Protein AF-A0A9Q4HWZ4-F1 (afdb_monomer)

pLDDT: mean 88.51, std 9.0, range [60.5, 98.31]

Secondary structure (DSSP, 8-state):
-EEE-HHHHHTT-B-TTS-BTTEESSS-TT--B-TTT-PBPEEE---HHHHHHHTTT---HHHHHHHHHHHHH-HHHHHHHHHHHHHHHHHHHHHHHHHHHHHSS---TTT----EEEEE---BTTTBTTTTT-EEEEETTT--EEE-

Foldseek 3Di:
DWKFDPVQLVVQDDDPPQCTNRTGRPDDPPDQADPPPRDGIDDQPDDPVLSSLVVVVDNDSVSVVVLSVCCVVPVPVSVVVSVVSVVVVVVVVVVVVVVVVVVPQDADPVPRDSQKDKDFDDADPVQGCVRGGAIWIAHPVPRDIGHD

Organism: Mediterraneibacter gnavus (NCBI:txid33038)

Nearest PDB structures (foldseek):
  5ewx-assembly1_A  TM=4.982E-01  e=9.824E+00  Tequatrovirus T4

Radius of gyration: 26.83 Å; Cα contacts (8 Å, |Δi|>4): 183; chains: 1; bounding box: 59×26×73 Å

Mean predicted aligned error: 8.71 Å

Solvent-accessible surface area (backbone atoms only — not comparable to full-atom values): 8610 Å² total; per-residue (Å²): 91,26,39,33,28,64,70,36,33,79,68,58,40,74,49,97,85,73,33,45,39,26,42,33,60,87,66,59,92,84,61,51,58,36,92,88,74,70,41,68,43,41,86,41,94,41,62,48,70,57,54,56,52,48,61,75,75,48,91,53,66,71,58,51,54,50,52,56,50,31,44,76,75,37,54,66,62,34,51,55,54,47,52,54,52,52,53,52,52,52,52,52,52,56,49,50,52,51,50,53,58,58,69,70,48,68,55,33,93,89,78,62,48,64,54,64,45,81,44,59,36,66,78,36,95,90,55,45,66,72,64,43,67,43,66,24,37,29,24,76,86,77,67,53,70,45,79,112

Sequence (148 aa):
MIKFCKKCHDEKKIRYWGDKYGYLWTLTDDAKICPDCQSNLVDIDFPALDLKILSKISDSTDFYDAMIKLHDDDIIEYELKMSQFRSQVQAKEAEEERKKAEESKPRCPKCGSTSIATVNKGYSLLTGFLGSGKPMNVCQSCGHKWKI

Structure (mmCIF, N/CA/C/O backbone):
data_AF-A0A9Q4HWZ4-F1
#
_entry.id   AF-A0A9Q4HWZ4-F1
#
loop_
_atom_site.group_PDB
_atom_site.id
_atom_site.type_symbol
_atom_site.label_atom_id
_atom_site.label_alt_id
_atom_site.label_comp_id
_atom_site.label_asym_id
_atom_site.label_entity_id
_atom_site.label_seq_id
_atom_site.pdbx_PDB_ins_code
_atom_site.Cartn_x
_atom_site.Cartn_y
_atom_site.Cartn_z
_atom_site.occupancy
_atom_site.B_iso_or_equiv
_atom_site.auth_seq_id
_atom_site.auth_comp_id
_atom_site.auth_asym_id
_atom_site.auth_atom_id
_atom_site.pdbx_PDB_model_num
ATOM 1 N N . MET A 1 1 ? 9.595 9.122 -11.411 1.00 82.62 1 MET A N 1
ATOM 2 C CA . MET A 1 1 ? 10.968 8.608 -11.538 1.00 82.62 1 MET A CA 1
ATOM 3 C C . MET A 1 1 ? 11.451 8.118 -10.188 1.00 82.62 1 MET A C 1
ATOM 5 O O . MET A 1 1 ? 11.125 8.720 -9.169 1.00 82.62 1 MET A O 1
ATOM 9 N N . ILE A 1 2 ? 12.193 7.020 -10.189 1.00 89.81 2 ILE A N 1
ATOM 10 C CA . ILE A 1 2 ? 12.842 6.437 -9.012 1.00 89.81 2 ILE A CA 1
ATOM 11 C C . ILE A 1 2 ? 14.343 6.327 -9.291 1.00 89.81 2 ILE A C 1
ATOM 13 O O . ILE A 1 2 ? 14.758 6.251 -10.448 1.00 89.81 2 ILE A O 1
ATOM 17 N N . LYS A 1 3 ? 15.161 6.292 -8.239 1.00 91.12 3 LYS A N 1
ATOM 18 C CA . LYS A 1 3 ? 16.596 6.023 -8.361 1.00 91.12 3 LYS A CA 1
ATOM 19 C C . LYS A 1 3 ? 16.857 4.532 -8.173 1.00 91.12 3 LYS A C 1
ATOM 21 O O . LYS A 1 3 ? 16.251 3.891 -7.319 1.00 91.12 3 LYS A O 1
ATOM 26 N N . PHE A 1 4 ? 17.801 3.984 -8.922 1.00 92.38 4 PHE A N 1
ATOM 27 C CA . PHE A 1 4 ? 18.195 2.585 -8.848 1.00 92.38 4 PHE A CA 1
ATOM 28 C C . PHE A 1 4 ? 19.688 2.434 -8.583 1.00 92.38 4 PHE A C 1
ATOM 30 O O . PHE A 1 4 ? 20.529 3.046 -9.240 1.00 92.38 4 PHE A O 1
ATOM 37 N N . CYS A 1 5 ? 20.022 1.578 -7.624 1.00 92.62 5 CYS A N 1
ATOM 38 C CA . CYS A 1 5 ? 21.381 1.192 -7.296 1.00 92.62 5 CYS A CA 1
ATOM 39 C C . CYS A 1 5 ? 21.589 -0.293 -7.601 1.00 92.62 5 CYS A C 1
ATOM 41 O O . CYS A 1 5 ? 21.235 -1.152 -6.791 1.00 92.62 5 CYS A O 1
ATOM 43 N N . LYS A 1 6 ? 22.261 -0.586 -8.719 1.00 91.19 6 LYS A N 1
ATOM 44 C CA . LYS A 1 6 ? 22.564 -1.960 -9.144 1.00 91.19 6 LYS A CA 1
ATOM 45 C C . LYS A 1 6 ? 23.292 -2.773 -8.071 1.00 91.19 6 LYS A C 1
ATOM 47 O O . LYS A 1 6 ? 22.906 -3.894 -7.778 1.00 91.19 6 LYS A O 1
ATOM 52 N N . LYS A 1 7 ? 24.306 -2.192 -7.424 1.00 91.25 7 LYS A N 1
ATOM 53 C CA . LYS A 1 7 ? 25.069 -2.895 -6.382 1.00 91.25 7 LYS A CA 1
ATOM 54 C C . LYS A 1 7 ? 24.188 -3.291 -5.190 1.00 91.25 7 LYS A C 1
ATOM 56 O O . LYS A 1 7 ? 24.275 -4.416 -4.716 1.00 91.25 7 LYS A O 1
ATOM 61 N N . CYS A 1 8 ? 23.321 -2.390 -4.722 1.00 89.94 8 CYS A N 1
ATOM 62 C CA . CYS A 1 8 ? 22.395 -2.703 -3.629 1.00 89.94 8 CYS A CA 1
ATOM 63 C C . CYS A 1 8 ? 21.292 -3.685 -4.054 1.00 89.94 8 CYS A C 1
ATOM 65 O O . CYS A 1 8 ? 20.807 -4.431 -3.204 1.00 89.94 8 CYS A O 1
ATOM 67 N N . HIS A 1 9 ? 20.907 -3.681 -5.332 1.00 89.88 9 HIS A N 1
ATOM 68 C CA . HIS A 1 9 ? 19.972 -4.644 -5.905 1.00 89.88 9 HIS A CA 1
ATOM 69 C C . HIS A 1 9 ? 20.557 -6.057 -5.929 1.00 89.88 9 HIS A C 1
ATOM 71 O O . HIS A 1 9 ? 19.966 -6.974 -5.361 1.00 89.88 9 HIS A O 1
ATOM 77 N N . ASP A 1 10 ? 21.766 -6.210 -6.471 1.00 88.69 10 ASP A N 1
ATOM 78 C CA . ASP A 1 10 ? 22.465 -7.497 -6.554 1.00 88.69 10 ASP A CA 1
ATOM 79 C C . ASP A 1 10 ? 22.765 -8.068 -5.154 1.00 88.69 10 ASP A C 1
ATOM 81 O O . ASP A 1 10 ? 22.627 -9.265 -4.908 1.00 88.69 10 ASP A O 1
ATOM 85 N N . GLU A 1 11 ? 23.111 -7.198 -4.199 1.00 87.50 11 GLU A N 1
ATOM 86 C CA . GLU A 1 11 ? 23.333 -7.559 -2.791 1.00 87.50 11 GLU A CA 1
ATOM 87 C C . GLU A 1 11 ? 22.025 -7.735 -1.988 1.00 87.50 11 GLU A C 1
ATOM 89 O O . GLU A 1 11 ? 22.077 -8.041 -0.796 1.00 87.50 11 GLU A O 1
ATOM 94 N N . LYS A 1 12 ? 20.853 -7.521 -2.606 1.00 82.88 12 LYS A N 1
ATOM 95 C CA . LYS A 1 12 ? 19.518 -7.577 -1.981 1.00 82.88 12 LYS A CA 1
ATOM 96 C C . LYS A 1 12 ? 19.417 -6.789 -0.666 1.00 82.88 12 LYS A C 1
ATOM 98 O O . LYS A 1 12 ? 18.780 -7.224 0.295 1.00 82.88 12 LYS A O 1
ATOM 103 N N . LYS A 1 13 ? 20.029 -5.603 -0.615 1.00 80.56 13 LYS A N 1
ATOM 104 C CA . LYS A 1 13 ? 20.040 -4.750 0.583 1.00 80.56 13 LYS A CA 1
ATOM 105 C C . LYS A 1 13 ? 18.660 -4.160 0.876 1.00 80.56 13 LYS A C 1
ATOM 107 O O . LYS A 1 13 ? 18.033 -3.562 0.005 1.00 80.56 13 LYS A O 1
ATOM 112 N N . ILE A 1 14 ? 18.215 -4.279 2.127 1.00 74.12 14 ILE A N 1
ATOM 113 C CA . ILE A 1 14 ? 16.963 -3.699 2.633 1.00 74.12 14 ILE A CA 1
ATOM 114 C C . ILE A 1 14 ? 17.301 -2.475 3.490 1.00 74.12 14 ILE A C 1
ATOM 116 O O . ILE A 1 14 ? 18.117 -2.581 4.407 1.00 74.12 14 ILE A O 1
ATOM 120 N N . ARG A 1 15 ? 16.665 -1.325 3.226 1.00 71.50 15 ARG A N 1
ATOM 121 C CA . ARG A 1 15 ? 16.767 -0.135 4.083 1.00 71.50 15 ARG A CA 1
ATOM 122 C C . ARG A 1 15 ? 15.530 0.027 4.960 1.00 71.50 15 ARG A C 1
ATOM 124 O O . ARG A 1 15 ? 14.429 -0.395 4.621 1.00 71.50 15 ARG A O 1
ATOM 131 N N . TYR A 1 16 ? 15.716 0.730 6.073 1.00 60.50 16 TYR A N 1
ATOM 132 C CA . TYR A 1 16 ? 14.665 1.004 7.056 1.00 60.50 16 TYR A CA 1
ATOM 133 C C . TYR A 1 16 ? 13.572 1.982 6.568 1.00 60.50 16 TYR A C 1
ATOM 135 O O . TYR A 1 16 ? 12.495 2.009 7.152 1.00 60.50 16 TYR A O 1
ATOM 143 N N . TRP A 1 17 ? 13.808 2.759 5.501 1.00 60.81 17 TRP A N 1
ATOM 144 C CA . TRP A 1 17 ? 12.917 3.846 5.040 1.00 60.81 17 TRP A CA 1
ATOM 145 C C . TRP A 1 17 ? 12.017 3.485 3.844 1.00 60.81 17 TRP A C 1
ATOM 147 O O . TRP A 1 17 ? 11.512 4.363 3.150 1.00 60.81 17 TRP A O 1
ATOM 157 N N . GLY A 1 18 ? 11.799 2.193 3.593 1.00 62.03 18 GLY A N 1
ATOM 158 C CA . GLY A 1 18 ? 10.937 1.719 2.501 1.00 62.03 18 GLY A CA 1
ATOM 159 C C . GLY A 1 18 ? 11.658 1.519 1.165 1.00 62.03 18 GLY A C 1
ATOM 160 O O . GLY A 1 18 ? 11.166 0.757 0.342 1.00 62.03 18 GLY A O 1
ATOM 161 N N . ASP A 1 19 ? 12.850 2.092 0.993 1.00 71.44 19 ASP A N 1
ATOM 162 C CA . ASP A 1 19 ? 13.772 1.733 -0.086 1.00 71.44 19 ASP A CA 1
ATOM 163 C C . ASP A 1 19 ? 14.186 0.250 0.051 1.00 71.44 19 ASP A C 1
ATOM 165 O O . ASP A 1 19 ? 14.814 -0.155 1.039 1.00 71.44 19 ASP A O 1
ATOM 169 N N . LYS A 1 20 ? 13.851 -0.579 -0.938 1.00 77.00 20 LYS A N 1
ATOM 170 C CA . LYS A 1 20 ? 14.133 -2.020 -0.915 1.00 77.00 20 LYS A CA 1
ATOM 171 C C . LYS A 1 20 ? 14.939 -2.431 -2.135 1.00 77.00 20 LYS A C 1
ATOM 173 O O . LYS A 1 20 ? 14.673 -1.979 -3.242 1.00 77.00 20 LYS A O 1
ATOM 178 N N . TYR A 1 21 ? 15.912 -3.311 -1.916 1.00 83.44 21 TYR A N 1
ATOM 179 C CA . TYR A 1 21 ? 16.671 -4.000 -2.960 1.00 83.44 21 TYR A CA 1
ATOM 180 C C . TYR A 1 21 ? 17.245 -3.056 -4.023 1.00 83.44 21 TYR A C 1
ATOM 182 O O . TYR A 1 21 ? 17.170 -3.317 -5.213 1.00 83.44 21 TYR A O 1
ATOM 190 N N . GLY A 1 22 ? 17.787 -1.914 -3.604 1.00 85.25 22 GLY A N 1
ATOM 191 C CA . GLY A 1 22 ? 18.385 -0.949 -4.526 1.00 85.25 22 GLY A CA 1
ATOM 192 C C . GLY A 1 22 ? 17.403 -0.077 -5.313 1.00 85.25 22 GLY A C 1
ATOM 193 O O . GLY A 1 22 ? 17.881 0.834 -5.982 1.00 85.25 22 GLY A O 1
ATOM 194 N N . TYR A 1 23 ? 16.083 -0.260 -5.198 1.00 88.81 23 TYR A N 1
ATOM 195 C CA . TYR A 1 23 ? 15.104 0.719 -5.680 1.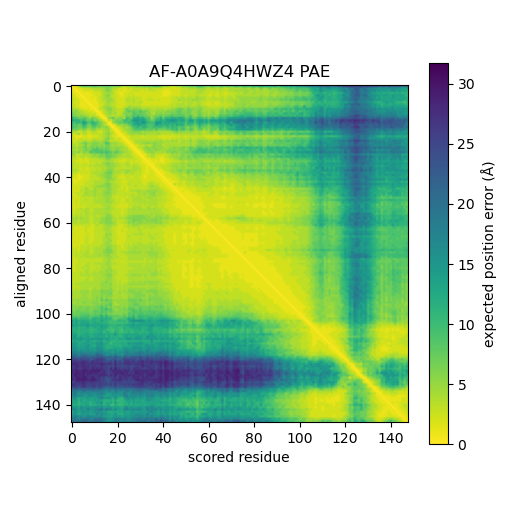00 88.81 23 TYR A CA 1
ATOM 196 C C . TYR A 1 23 ? 14.858 1.776 -4.601 1.00 88.81 23 TYR A C 1
ATOM 198 O O . TYR A 1 23 ? 14.391 1.476 -3.499 1.00 88.81 23 TYR A O 1
ATOM 206 N N . LEU A 1 24 ? 15.215 3.017 -4.915 1.00 87.75 24 LEU A N 1
ATOM 207 C CA . LEU A 1 24 ? 15.250 4.145 -3.994 1.00 87.75 24 LEU A CA 1
ATOM 208 C C . LEU A 1 24 ? 14.270 5.211 -4.497 1.00 87.75 24 LEU A C 1
ATOM 210 O O . LEU A 1 24 ? 14.565 5.957 -5.431 1.00 87.75 24 LEU A O 1
ATOM 214 N N . TRP A 1 25 ? 13.085 5.281 -3.892 1.00 83.81 25 TRP A N 1
ATOM 215 C CA . TRP A 1 25 ? 12.064 6.270 -4.268 1.00 83.81 25 TRP A CA 1
ATOM 216 C C . TRP A 1 25 ? 12.086 7.515 -3.377 1.00 83.81 25 TRP A C 1
ATOM 218 O O . TRP A 1 25 ? 11.401 8.491 -3.667 1.00 83.81 25 TRP A O 1
ATOM 228 N N . THR A 1 26 ? 12.801 7.461 -2.248 1.00 81.81 26 THR A N 1
ATOM 229 C CA . THR A 1 26 ? 12.867 8.557 -1.265 1.00 81.81 26 THR A CA 1
ATOM 230 C C . THR A 1 26 ? 13.983 9.562 -1.548 1.00 81.81 26 THR A C 1
ATOM 232 O O . THR A 1 26 ? 14.033 10.616 -0.914 1.00 81.81 26 THR A O 1
ATOM 235 N N . LEU A 1 27 ? 14.882 9.244 -2.482 1.00 84.62 27 LEU A N 1
ATOM 236 C CA . LEU A 1 27 ? 15.984 10.119 -2.864 1.00 84.62 27 LEU A CA 1
ATOM 237 C C . LEU A 1 27 ? 15.514 11.262 -3.762 1.00 84.62 27 LEU A C 1
ATOM 239 O O . LEU A 1 27 ? 14.609 11.103 -4.576 1.00 84.62 27 LEU A O 1
ATOM 243 N N . THR A 1 28 ? 16.178 12.404 -3.618 1.00 83.50 28 THR A N 1
ATOM 244 C CA . THR A 1 28 ? 15.965 13.584 -4.452 1.00 83.50 28 THR A CA 1
ATOM 245 C C . THR A 1 28 ? 16.476 13.361 -5.878 1.00 83.50 28 THR A C 1
ATOM 247 O O . THR A 1 28 ? 17.370 12.546 -6.126 1.00 83.50 28 THR A O 1
ATOM 250 N N . ASP A 1 29 ? 15.924 14.111 -6.833 1.00 81.00 29 ASP A N 1
ATOM 251 C CA . ASP A 1 29 ? 16.252 13.961 -8.256 1.00 81.00 29 ASP A CA 1
ATOM 252 C C . ASP A 1 29 ? 17.719 14.289 -8.582 1.00 81.00 29 ASP A C 1
ATOM 254 O O . ASP A 1 29 ? 18.280 13.758 -9.541 1.00 81.00 29 ASP A O 1
ATOM 258 N N . ASP A 1 30 ? 18.378 15.114 -7.772 1.00 85.75 30 ASP A N 1
ATOM 259 C CA . ASP A 1 30 ? 19.790 15.478 -7.913 1.00 85.75 30 ASP A CA 1
ATOM 260 C C . ASP A 1 30 ? 20.760 14.426 -7.348 1.00 85.75 30 ASP A C 1
ATOM 262 O O . ASP A 1 30 ? 21.971 14.510 -7.583 1.00 85.75 30 ASP A O 1
ATOM 266 N N . ALA A 1 31 ? 20.258 13.407 -6.642 1.00 87.12 31 ALA A N 1
ATOM 267 C CA . ALA A 1 31 ? 21.085 12.348 -6.087 1.00 87.12 31 ALA A CA 1
ATOM 268 C C . ALA A 1 31 ? 21.695 11.480 -7.202 1.00 87.12 31 ALA A C 1
ATOM 270 O O . ALA A 1 31 ? 21.000 10.736 -7.892 1.00 87.12 31 ALA A O 1
ATOM 271 N N . LYS A 1 32 ? 23.026 11.541 -7.342 1.00 89.88 32 LYS A N 1
ATOM 272 C CA . LYS A 1 32 ? 23.800 10.747 -8.320 1.00 89.88 32 LYS A CA 1
ATOM 273 C C . LYS A 1 32 ? 24.520 9.548 -7.713 1.00 89.88 32 LYS A C 1
ATOM 275 O O . LYS A 1 32 ? 24.917 8.639 -8.435 1.00 89.88 32 LYS A O 1
ATOM 280 N N . ILE A 1 33 ? 24.725 9.559 -6.398 1.00 91.75 33 ILE A N 1
ATOM 281 C CA . ILE A 1 33 ? 25.526 8.563 -5.683 1.00 91.75 33 ILE A CA 1
ATOM 282 C C . ILE A 1 33 ? 24.659 7.905 -4.615 1.00 91.75 33 ILE A C 1
ATOM 284 O O . ILE A 1 33 ? 23.963 8.578 -3.858 1.00 91.75 33 ILE A O 1
ATOM 288 N N . CYS A 1 34 ? 24.723 6.578 -4.542 1.00 89.06 34 CYS A N 1
ATOM 289 C CA . CYS A 1 34 ? 24.015 5.794 -3.546 1.00 89.06 34 CYS A CA 1
ATOM 290 C C . CYS A 1 34 ? 24.599 6.045 -2.143 1.00 89.06 34 CYS A C 1
ATOM 292 O O . CYS A 1 34 ? 25.792 5.792 -1.943 1.00 89.06 34 CYS A O 1
ATOM 294 N N . PRO A 1 35 ? 23.782 6.436 -1.145 1.00 86.62 35 PRO A N 1
ATOM 295 C CA . PRO A 1 35 ? 24.289 6.700 0.200 1.00 86.62 35 PRO A CA 1
ATOM 296 C C . PRO A 1 35 ? 24.835 5.462 0.935 1.00 86.62 35 PRO A C 1
ATOM 298 O O . PRO A 1 35 ? 25.622 5.621 1.861 1.00 86.62 35 PRO A O 1
ATOM 301 N N . ASP A 1 36 ? 24.463 4.238 0.535 1.00 85.38 36 ASP A N 1
ATOM 302 C CA . ASP A 1 36 ? 24.917 3.015 1.226 1.00 85.38 36 ASP A CA 1
ATOM 303 C C . ASP A 1 36 ? 26.250 2.493 0.712 1.00 85.38 36 ASP A C 1
ATOM 305 O O . ASP A 1 36 ? 27.073 1.987 1.470 1.00 85.38 36 ASP A O 1
ATOM 309 N N . CYS A 1 37 ? 26.413 2.491 -0.610 1.00 89.06 37 CYS A N 1
ATOM 310 C CA . CYS A 1 37 ? 27.489 1.758 -1.270 1.00 89.06 37 CYS A CA 1
ATOM 311 C C . CYS A 1 37 ? 28.347 2.643 -2.171 1.00 89.06 37 CYS A C 1
ATOM 313 O O . CYS A 1 37 ? 29.235 2.121 -2.848 1.00 89.06 37 CYS A O 1
ATOM 315 N N . GLN A 1 38 ? 28.057 3.951 -2.204 1.00 89.69 38 GLN A N 1
ATOM 316 C CA . GLN A 1 38 ? 28.781 4.982 -2.953 1.00 89.69 38 GLN A CA 1
ATOM 317 C C . GLN A 1 38 ? 28.872 4.716 -4.465 1.00 89.69 38 GLN A C 1
ATOM 319 O O . GLN A 1 38 ? 29.697 5.292 -5.164 1.00 89.69 38 GLN A O 1
ATOM 324 N N . SER A 1 39 ? 28.024 3.826 -4.982 1.00 90.56 39 SER A N 1
ATOM 325 C CA . SER A 1 39 ? 27.933 3.526 -6.411 1.00 90.56 39 SER A CA 1
ATOM 326 C C . SER A 1 39 ? 27.023 4.529 -7.112 1.00 90.56 39 SER A C 1
ATOM 328 O O . SER A 1 39 ? 26.154 5.126 -6.475 1.00 90.56 39 SER A O 1
ATOM 330 N N . ASN A 1 40 ? 27.205 4.691 -8.421 1.00 92.94 40 ASN A N 1
ATOM 331 C CA . ASN A 1 40 ? 26.356 5.572 -9.219 1.00 92.94 40 ASN A CA 1
ATOM 332 C C . ASN A 1 40 ? 24.907 5.077 -9.234 1.00 92.94 40 ASN A C 1
ATOM 334 O O . ASN A 1 40 ? 24.651 3.873 -9.326 1.00 92.94 40 ASN A O 1
ATOM 338 N N . LEU A 1 41 ? 23.984 6.029 -9.148 1.00 92.44 41 LEU A N 1
ATOM 339 C CA . LEU A 1 41 ? 22.554 5.803 -9.289 1.00 92.44 41 LEU A CA 1
ATOM 340 C C . LEU A 1 41 ? 22.143 5.916 -10.754 1.00 92.44 41 LEU A C 1
ATOM 342 O O . LEU A 1 41 ? 22.725 6.683 -11.521 1.00 92.44 41 LEU A O 1
ATOM 346 N N . VAL A 1 42 ? 21.134 5.134 -11.114 1.00 92.25 42 VAL A N 1
ATOM 347 C CA . VAL A 1 42 ? 20.480 5.156 -12.420 1.00 92.25 42 VAL A CA 1
ATOM 348 C C . VAL A 1 42 ? 19.059 5.659 -12.232 1.00 92.25 42 VAL A C 1
ATOM 350 O O . VAL A 1 42 ? 18.380 5.249 -11.292 1.00 92.25 42 VAL A O 1
ATOM 353 N N . ASP A 1 43 ? 18.611 6.527 -13.127 1.00 90.94 43 ASP A N 1
ATOM 354 C CA . ASP A 1 43 ? 17.239 7.016 -13.117 1.00 90.94 43 ASP A CA 1
ATOM 355 C C . ASP A 1 43 ? 16.361 6.035 -13.884 1.00 90.94 43 ASP A C 1
ATOM 357 O O . ASP A 1 43 ? 16.656 5.697 -15.030 1.00 90.94 43 ASP A O 1
ATOM 361 N N . ILE A 1 44 ? 15.297 5.567 -13.237 1.00 90.62 44 ILE A N 1
ATOM 362 C CA . ILE A 1 44 ? 14.266 4.745 -13.865 1.00 90.62 44 ILE A CA 1
ATOM 363 C C . ILE A 1 44 ? 12.994 5.581 -13.928 1.00 90.62 44 ILE A C 1
ATOM 365 O O . ILE A 1 44 ? 12.523 6.108 -12.908 1.00 90.62 44 ILE A O 1
ATOM 369 N N . ASP A 1 45 ? 12.419 5.686 -15.123 1.00 91.12 45 ASP A N 1
ATOM 370 C CA . ASP A 1 45 ? 11.135 6.346 -15.319 1.00 91.12 45 ASP A CA 1
ATOM 371 C C . ASP A 1 45 ? 9.981 5.436 -14.889 1.00 91.12 45 ASP A C 1
ATOM 373 O O . ASP A 1 45 ? 9.262 4.859 -15.692 1.00 91.12 45 ASP A O 1
ATOM 377 N N . PHE A 1 46 ? 9.849 5.268 -13.574 1.00 91.88 46 PHE A N 1
ATOM 378 C CA . PHE A 1 46 ? 8.795 4.471 -12.963 1.00 91.88 46 PHE A CA 1
ATOM 379 C C . PHE A 1 46 ? 8.054 5.281 -11.883 1.00 91.88 46 PHE A C 1
ATOM 381 O O . PHE A 1 46 ? 8.678 6.103 -11.181 1.00 91.88 46 PHE A O 1
ATOM 388 N N . PRO A 1 47 ? 6.734 5.081 -11.700 1.00 92.00 47 PRO A N 1
ATOM 389 C CA . PRO A 1 47 ? 5.975 5.765 -10.659 1.00 92.00 47 PRO A CA 1
ATOM 390 C C . PRO A 1 47 ? 6.347 5.269 -9.251 1.00 92.00 47 PRO A C 1
ATOM 392 O O . PRO A 1 47 ? 6.131 4.114 -8.885 1.00 92.00 47 PRO A O 1
ATOM 395 N N . ALA A 1 48 ? 6.847 6.172 -8.401 1.00 89.25 48 ALA A N 1
ATOM 396 C CA . ALA A 1 48 ? 7.220 5.858 -7.016 1.00 89.25 48 ALA A CA 1
ATOM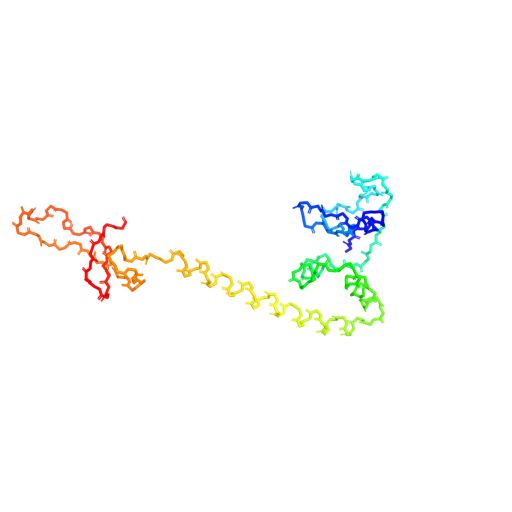 397 C C . ALA A 1 48 ? 6.052 5.285 -6.187 1.00 89.25 48 ALA A C 1
ATOM 399 O O . ALA A 1 48 ? 6.240 4.401 -5.349 1.00 89.25 48 ALA A O 1
ATOM 400 N N . LEU A 1 49 ? 4.831 5.776 -6.428 1.00 89.75 49 LEU A N 1
ATOM 401 C CA . LEU A 1 49 ? 3.633 5.306 -5.733 1.00 89.75 49 LEU A CA 1
ATOM 402 C C . LEU A 1 49 ? 3.300 3.851 -6.083 1.00 89.75 49 LEU A C 1
ATOM 404 O O . LEU A 1 49 ? 2.933 3.078 -5.196 1.00 89.75 49 LEU A O 1
ATOM 408 N N . ASP A 1 50 ? 3.470 3.468 -7.346 1.00 93.50 50 ASP A N 1
ATOM 409 C CA . ASP A 1 50 ? 3.231 2.096 -7.781 1.00 93.50 50 ASP A CA 1
ATOM 410 C C . ASP A 1 50 ? 4.299 1.157 -7.228 1.00 93.50 50 ASP A C 1
ATOM 412 O O . ASP A 1 50 ? 3.961 0.079 -6.743 1.00 93.50 50 ASP A O 1
ATOM 416 N N . LEU A 1 51 ? 5.559 1.595 -7.137 1.00 91.38 51 LEU A N 1
ATOM 417 C CA . LEU A 1 51 ? 6.609 0.805 -6.488 1.00 91.38 51 LEU A CA 1
ATOM 418 C C . LEU A 1 51 ? 6.285 0.535 -5.009 1.00 91.38 51 LEU A C 1
ATOM 420 O O . LEU A 1 51 ? 6.440 -0.587 -4.519 1.00 91.38 51 LEU A O 1
ATOM 424 N N . LYS A 1 52 ? 5.744 1.535 -4.302 1.00 89.62 52 LYS A N 1
ATOM 425 C CA . LYS A 1 52 ? 5.249 1.364 -2.930 1.00 89.62 52 LYS A CA 1
ATOM 426 C C . LYS A 1 52 ? 4.125 0.326 -2.855 1.00 89.62 52 LYS A C 1
ATOM 428 O O . LYS A 1 52 ? 4.111 -0.467 -1.914 1.00 89.62 52 LYS A O 1
ATOM 433 N N . ILE A 1 53 ? 3.195 0.308 -3.812 1.00 93.50 53 ILE A N 1
ATOM 434 C CA . ILE A 1 53 ? 2.124 -0.701 -3.887 1.00 93.50 53 ILE A CA 1
ATOM 435 C C . ILE A 1 53 ? 2.711 -2.092 -4.123 1.00 93.50 53 ILE A C 1
ATOM 437 O O . ILE A 1 53 ? 2.382 -3.014 -3.377 1.00 93.50 53 ILE A O 1
ATOM 441 N N . LEU A 1 54 ? 3.616 -2.237 -5.094 1.00 93.38 54 LEU A N 1
ATOM 442 C CA . LEU A 1 54 ? 4.280 -3.508 -5.389 1.00 93.38 54 LEU A CA 1
ATOM 443 C C . LEU A 1 54 ? 4.988 -4.067 -4.148 1.00 93.38 54 LEU A C 1
ATOM 445 O O . LEU A 1 54 ? 4.884 -5.263 -3.881 1.00 93.38 54 LEU A O 1
ATOM 449 N N . SER A 1 55 ? 5.597 -3.200 -3.328 1.00 90.06 55 SER A N 1
ATOM 450 C CA . SER A 1 55 ? 6.274 -3.605 -2.086 1.00 90.06 55 SER A CA 1
ATOM 451 C C . SER A 1 55 ? 5.367 -4.200 -1.004 1.00 90.06 55 SER A C 1
ATOM 453 O O . SER A 1 55 ? 5.855 -4.812 -0.054 1.00 90.06 55 SER A O 1
ATOM 455 N N . LYS A 1 56 ? 4.047 -4.020 -1.135 1.00 91.44 56 LYS A N 1
ATOM 456 C CA . LYS A 1 56 ? 3.019 -4.627 -0.273 1.00 91.44 56 LYS A CA 1
ATOM 457 C C . LYS A 1 56 ? 2.446 -5.923 -0.853 1.00 91.44 56 LYS A C 1
ATOM 459 O O . LYS A 1 56 ? 1.689 -6.620 -0.173 1.00 91.44 56 LYS A O 1
ATOM 464 N N . ILE A 1 57 ? 2.751 -6.218 -2.115 1.00 94.31 57 ILE A N 1
ATOM 465 C CA . ILE A 1 57 ? 2.302 -7.420 -2.822 1.00 94.31 57 ILE A CA 1
ATOM 466 C C . ILE A 1 57 ? 3.348 -8.528 -2.717 1.00 94.31 57 ILE A C 1
ATOM 468 O O . ILE A 1 57 ? 2.990 -9.669 -2.440 1.00 94.31 57 ILE A O 1
ATOM 472 N N . SER A 1 58 ? 4.622 -8.201 -2.926 1.00 92.31 58 SER A N 1
ATOM 473 C CA . SER A 1 58 ? 5.717 -9.171 -2.972 1.00 92.31 58 SER A CA 1
ATOM 474 C C . SER A 1 58 ? 7.012 -8.540 -2.475 1.00 92.31 58 SER A C 1
ATOM 476 O O . SER A 1 58 ? 7.206 -7.344 -2.636 1.00 92.31 58 SER A O 1
ATOM 478 N N . ASP A 1 59 ? 7.911 -9.353 -1.918 1.00 87.25 59 ASP A N 1
ATOM 479 C CA . ASP A 1 59 ? 9.277 -8.959 -1.540 1.00 87.25 59 ASP A CA 1
ATOM 480 C C . ASP A 1 59 ? 10.335 -9.436 -2.562 1.00 87.25 59 ASP A C 1
ATOM 482 O O . ASP A 1 59 ? 11.535 -9.361 -2.308 1.00 87.25 59 ASP A O 1
ATOM 486 N N . SER A 1 60 ? 9.918 -9.957 -3.721 1.00 89.44 60 SER A N 1
ATOM 487 C CA . SER A 1 60 ? 10.836 -10.471 -4.747 1.00 89.44 60 SER A CA 1
ATOM 488 C C . SER A 1 60 ? 11.393 -9.362 -5.646 1.00 89.44 60 SER A C 1
ATOM 490 O O . SER A 1 60 ? 10.625 -8.596 -6.223 1.00 89.44 60 SER A O 1
ATOM 492 N N . THR A 1 61 ? 12.717 -9.339 -5.839 1.00 88.81 61 THR A N 1
ATOM 493 C CA . THR A 1 61 ? 13.402 -8.474 -6.820 1.00 88.81 61 THR A CA 1
ATOM 494 C C . THR A 1 61 ? 12.949 -8.754 -8.244 1.00 88.81 61 THR A C 1
ATOM 496 O O . THR A 1 61 ? 12.568 -7.836 -8.959 1.00 88.81 61 THR A O 1
ATOM 499 N N . ASP A 1 62 ? 12.865 -10.033 -8.608 1.00 92.44 62 ASP A N 1
ATOM 500 C CA . ASP A 1 62 ? 12.513 -10.471 -9.961 1.00 92.44 62 ASP A CA 1
ATOM 501 C C . ASP A 1 62 ? 11.086 -10.040 -10.333 1.00 92.44 62 ASP A C 1
ATOM 503 O O . ASP A 1 62 ? 10.772 -9.794 -11.495 1.00 92.44 62 ASP A O 1
ATOM 507 N N . PHE A 1 63 ? 10.209 -9.922 -9.329 1.00 94.12 63 PHE A N 1
ATOM 508 C CA . PHE A 1 63 ? 8.864 -9.391 -9.515 1.00 94.12 63 PHE A CA 1
ATOM 509 C C . PHE A 1 63 ? 8.884 -7.891 -9.830 1.00 94.12 63 PHE A C 1
ATOM 511 O O . PHE A 1 63 ? 8.163 -7.457 -10.726 1.00 94.12 63 PHE A O 1
ATOM 518 N N . TYR A 1 64 ? 9.706 -7.101 -9.134 1.00 92.25 64 TYR A N 1
ATOM 519 C CA . TYR A 1 64 ? 9.849 -5.677 -9.439 1.00 92.25 64 TYR A CA 1
ATOM 520 C C . TYR A 1 64 ? 10.466 -5.461 -10.817 1.00 92.25 64 TYR A C 1
ATOM 522 O O . TYR A 1 64 ? 9.917 -4.682 -11.591 1.00 92.25 64 TYR A O 1
ATOM 530 N N . ASP A 1 65 ? 11.528 -6.196 -11.151 1.00 93.38 65 ASP A N 1
ATOM 531 C CA . ASP A 1 65 ? 12.151 -6.154 -12.476 1.00 93.38 65 ASP A CA 1
ATOM 532 C C . ASP A 1 65 ? 11.137 -6.473 -13.581 1.00 93.38 65 ASP A C 1
ATOM 534 O O . ASP A 1 65 ? 11.051 -5.751 -14.574 1.00 93.38 65 ASP A O 1
ATOM 538 N N . ALA A 1 66 ? 10.314 -7.511 -13.394 1.00 96.88 66 ALA A N 1
ATOM 539 C CA . ALA A 1 66 ? 9.265 -7.863 -14.346 1.00 96.88 66 ALA A CA 1
ATOM 540 C C . ALA A 1 66 ? 8.202 -6.761 -14.487 1.00 96.88 66 ALA A C 1
ATOM 542 O O . ALA A 1 66 ? 7.761 -6.490 -15.599 1.00 96.88 66 ALA A O 1
ATOM 543 N N . MET A 1 67 ? 7.803 -6.109 -13.391 1.00 96.69 67 MET A N 1
ATOM 544 C CA . MET A 1 67 ? 6.803 -5.035 -13.422 1.00 96.69 67 MET A CA 1
ATOM 545 C C . MET A 1 67 ? 7.337 -3.732 -14.022 1.00 96.69 67 MET A C 1
ATOM 547 O O . MET A 1 67 ? 6.600 -3.053 -14.730 1.00 96.69 67 MET A O 1
ATOM 551 N N . ILE A 1 68 ? 8.599 -3.386 -13.759 1.00 94.62 68 ILE A N 1
ATOM 552 C CA . ILE A 1 68 ? 9.266 -2.229 -14.373 1.00 94.62 68 ILE A CA 1
ATOM 553 C C . ILE A 1 68 ? 9.435 -2.477 -15.870 1.00 94.62 68 ILE A C 1
ATOM 555 O O . ILE A 1 68 ? 9.091 -1.623 -16.676 1.00 94.62 68 ILE A O 1
ATOM 559 N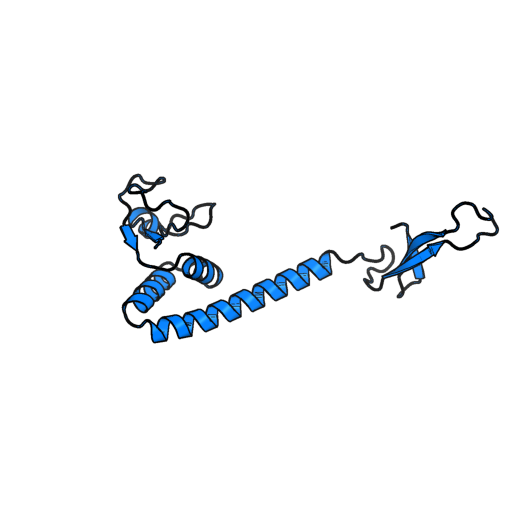 N . LYS A 1 69 ? 9.872 -3.679 -16.257 1.00 96.62 69 LYS A N 1
ATOM 560 C CA . LYS A 1 69 ? 9.950 -4.055 -17.667 1.00 96.62 69 LYS A CA 1
ATOM 561 C C . LYS A 1 69 ? 8.578 -4.015 -18.349 1.00 96.62 69 LYS A C 1
ATOM 563 O O . LYS A 1 69 ? 8.465 -3.503 -19.452 1.00 96.62 69 LYS A O 1
ATOM 568 N N . LEU A 1 70 ? 7.534 -4.523 -17.689 1.00 97.81 70 LEU A N 1
ATOM 569 C CA . LEU A 1 70 ? 6.171 -4.506 -18.224 1.00 97.81 70 LEU A CA 1
ATOM 570 C C . LEU A 1 70 ? 5.646 -3.081 -18.431 1.00 97.81 70 LEU A C 1
ATOM 572 O O . LEU A 1 70 ? 4.953 -2.842 -19.409 1.00 97.81 70 LEU A O 1
ATOM 576 N N . HIS A 1 71 ? 5.978 -2.144 -17.539 1.00 96.81 71 HIS A N 1
ATOM 577 C CA . HIS A 1 71 ? 5.625 -0.731 -17.699 1.00 96.81 71 HIS A CA 1
ATOM 578 C C . HIS A 1 71 ? 6.177 -0.145 -19.006 1.00 96.81 71 HIS A C 1
ATOM 580 O O . HIS A 1 71 ? 5.451 0.554 -19.712 1.00 96.81 71 HIS A O 1
ATOM 586 N N . ASP A 1 72 ? 7.430 -0.467 -19.332 1.00 95.38 72 ASP A N 1
ATOM 587 C CA . ASP A 1 72 ? 8.097 0.040 -20.532 1.00 95.38 72 ASP A CA 1
ATOM 588 C C . ASP A 1 72 ? 7.644 -0.695 -21.808 1.00 95.38 72 ASP A C 1
ATOM 590 O O . ASP A 1 72 ? 7.518 -0.075 -22.865 1.00 95.38 72 ASP A O 1
ATOM 594 N N . ASP A 1 73 ? 7.381 -2.004 -21.713 1.00 97.44 73 ASP A N 1
ATOM 595 C CA . ASP A 1 73 ? 7.037 -2.861 -22.855 1.00 97.44 73 ASP A CA 1
ATOM 596 C C . ASP A 1 73 ? 5.541 -2.789 -23.240 1.00 97.44 73 ASP A C 1
ATOM 598 O O . ASP A 1 73 ? 5.210 -2.702 -24.425 1.00 97.44 73 ASP A O 1
ATOM 602 N N . ASP A 1 74 ? 4.627 -2.844 -22.261 1.00 97.94 74 ASP A N 1
ATOM 603 C CA . ASP A 1 74 ? 3.170 -2.823 -22.464 1.00 97.94 74 ASP A CA 1
ATOM 604 C C . ASP A 1 74 ? 2.457 -2.094 -21.313 1.00 97.94 74 ASP A C 1
ATOM 606 O O . ASP A 1 74 ? 2.022 -2.673 -20.310 1.00 97.94 74 ASP A O 1
ATOM 610 N N . ILE A 1 75 ? 2.280 -0.788 -21.502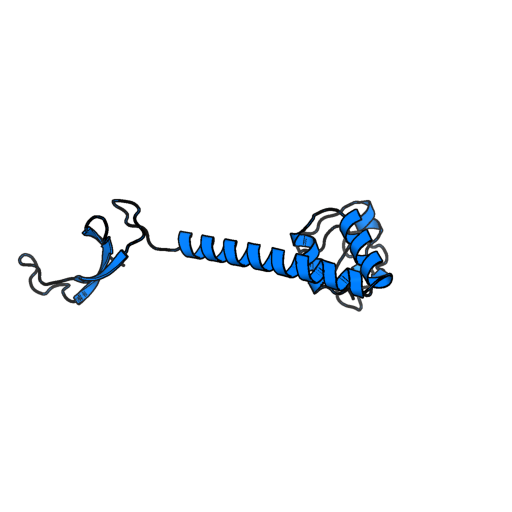 1.00 96.94 75 ILE A N 1
ATOM 611 C CA . ILE A 1 75 ? 1.617 0.082 -20.530 1.00 96.94 75 ILE A CA 1
ATOM 612 C C . ILE A 1 75 ? 0.152 -0.314 -20.254 1.00 96.94 75 ILE A C 1
ATOM 614 O O . ILE A 1 75 ? -0.356 -0.068 -19.159 1.00 96.94 75 ILE A O 1
ATOM 618 N N . ILE A 1 76 ? -0.544 -0.943 -21.213 1.00 98.06 76 ILE A N 1
ATOM 619 C CA . ILE A 1 76 ? -1.947 -1.349 -21.040 1.00 98.06 76 ILE A CA 1
ATOM 620 C C . ILE A 1 76 ? -2.015 -2.564 -20.115 1.00 98.06 76 ILE A C 1
ATOM 622 O O . ILE A 1 76 ? -2.812 -2.575 -19.171 1.00 98.06 76 ILE A O 1
ATOM 626 N N . GLU A 1 77 ? -1.178 -3.578 -20.357 1.00 98.31 77 GLU A N 1
ATOM 627 C CA . GLU A 1 77 ? -1.097 -4.735 -19.467 1.00 98.31 77 GLU A CA 1
ATOM 628 C C . GLU A 1 77 ? -0.602 -4.320 -18.076 1.00 98.31 77 GLU A C 1
ATOM 630 O O . GLU A 1 77 ? -1.182 -4.746 -17.070 1.00 98.31 77 GLU A O 1
ATOM 635 N N . TYR A 1 78 ? 0.398 -3.438 -18.002 1.00 98.00 78 TYR A N 1
ATOM 636 C CA . TYR A 1 78 ? 0.876 -2.871 -16.743 1.00 98.00 78 TYR A CA 1
ATOM 637 C C . TYR A 1 78 ? -0.258 -2.247 -15.919 1.00 98.00 78 TYR A C 1
ATOM 639 O O . TYR A 1 78 ? -0.472 -2.645 -14.770 1.00 98.00 78 TYR A O 1
ATOM 647 N N . GLU A 1 79 ? -1.029 -1.319 -16.495 1.00 97.88 79 GLU A N 1
ATOM 648 C CA . GLU A 1 79 ? -2.114 -0.643 -15.773 1.00 97.88 79 GLU A CA 1
ATOM 649 C C . GLU A 1 79 ? -3.227 -1.609 -15.359 1.00 97.88 79 GLU A C 1
ATOM 651 O O . GLU A 1 79 ? -3.789 -1.489 -14.264 1.00 97.88 79 GLU A O 1
ATOM 656 N N . LEU A 1 80 ? -3.514 -2.626 -16.178 1.00 98.25 80 LEU A N 1
ATOM 657 C CA . LEU A 1 80 ? -4.466 -3.673 -15.819 1.00 98.25 80 LEU A CA 1
ATOM 658 C C . LEU A 1 80 ? -4.001 -4.456 -14.580 1.00 98.25 80 LEU A C 1
ATOM 660 O O . LEU A 1 80 ? -4.793 -4.677 -13.658 1.00 98.25 80 LEU A O 1
ATOM 664 N N . LYS A 1 81 ? -2.723 -4.857 -14.525 1.00 97.94 81 LYS A N 1
ATOM 665 C CA . LYS A 1 81 ? -2.144 -5.549 -13.360 1.00 97.94 81 LYS A CA 1
ATOM 666 C C . LYS A 1 81 ? -2.107 -4.633 -12.137 1.00 97.94 81 LYS A C 1
ATOM 668 O O . LYS A 1 81 ? -2.530 -5.037 -11.053 1.00 97.94 81 LYS A O 1
ATOM 673 N N . MET A 1 82 ? -1.671 -3.386 -12.306 1.00 97.62 82 MET A N 1
ATOM 674 C CA . MET A 1 82 ? -1.608 -2.410 -11.219 1.00 97.62 82 MET A CA 1
ATOM 675 C C . MET A 1 82 ? -2.984 -2.089 -10.643 1.00 97.62 82 MET A C 1
ATOM 677 O O . MET A 1 82 ? -3.110 -1.981 -9.426 1.00 97.62 82 MET A O 1
ATOM 681 N N . SER A 1 83 ? -4.031 -2.011 -11.467 1.00 97.69 83 SER A N 1
ATOM 682 C CA . SER A 1 83 ? -5.415 -1.867 -11.001 1.00 97.69 83 SER A CA 1
ATOM 683 C C . SER A 1 83 ? -5.807 -2.992 -10.033 1.00 97.69 83 SER A C 1
ATOM 685 O O . SER A 1 83 ? -6.285 -2.727 -8.927 1.00 97.69 83 SER A O 1
ATOM 687 N N . GLN A 1 84 ? -5.490 -4.247 -10.375 1.00 97.62 84 GLN A N 1
ATOM 688 C CA . GLN A 1 84 ? -5.738 -5.395 -9.495 1.00 97.62 84 GLN A CA 1
ATOM 689 C C . GLN A 1 84 ? -4.956 -5.287 -8.178 1.00 97.62 84 GLN A C 1
ATOM 691 O O . GLN A 1 84 ? -5.521 -5.503 -7.104 1.00 97.62 84 GLN A O 1
ATOM 696 N N . PHE A 1 85 ? -3.672 -4.925 -8.234 1.00 97.94 85 PHE A N 1
ATOM 697 C CA . PHE A 1 85 ? -2.840 -4.770 -7.038 1.00 97.94 85 PHE A CA 1
ATOM 698 C C . PHE A 1 85 ? -3.305 -3.620 -6.140 1.00 97.94 85 PHE A C 1
ATOM 700 O O . PHE A 1 85 ? -3.376 -3.789 -4.921 1.00 97.94 85 PHE A O 1
ATOM 707 N N . ARG A 1 86 ? -3.689 -2.479 -6.725 1.00 97.56 86 ARG A N 1
ATOM 708 C CA . ARG A 1 86 ? -4.260 -1.325 -6.013 1.00 97.56 86 ARG A CA 1
ATOM 709 C C . ARG A 1 86 ? -5.513 -1.746 -5.241 1.00 97.56 86 ARG A C 1
ATOM 711 O O . ARG A 1 86 ? -5.593 -1.487 -4.041 1.00 97.56 86 ARG A O 1
ATOM 718 N N . SER A 1 87 ? -6.437 -2.470 -5.878 1.00 97.44 87 SER A N 1
ATOM 719 C CA . SER A 1 87 ? -7.637 -2.987 -5.205 1.00 97.44 87 SER A CA 1
ATOM 720 C C . SER A 1 87 ? -7.311 -3.979 -4.083 1.00 97.44 87 SER A C 1
ATOM 722 O O . SER A 1 87 ? -7.914 -3.908 -3.013 1.00 97.44 87 SER A O 1
ATOM 724 N N . GLN A 1 88 ? -6.340 -4.877 -4.282 1.00 96.88 88 GLN A N 1
ATOM 725 C CA . GLN A 1 88 ? -5.923 -5.826 -3.241 1.00 96.88 88 GLN A CA 1
ATOM 726 C C . GLN A 1 88 ? -5.325 -5.124 -2.017 1.00 96.88 88 GLN A C 1
ATOM 728 O O . GLN A 1 88 ? -5.665 -5.473 -0.887 1.00 96.88 88 GLN A O 1
ATOM 733 N N . VAL A 1 89 ? -4.447 -4.136 -2.221 1.00 96.94 89 VAL A N 1
ATOM 734 C CA . VAL A 1 89 ? -3.845 -3.370 -1.118 1.00 96.94 89 VAL A CA 1
ATOM 735 C C . VAL A 1 89 ? -4.908 -2.573 -0.368 1.00 96.94 89 VAL A C 1
ATOM 737 O O . VAL A 1 89 ? -4.957 -2.659 0.855 1.00 96.94 89 VAL A O 1
ATOM 740 N N . GLN A 1 90 ? -5.804 -1.882 -1.078 1.00 96.50 90 GLN A N 1
ATOM 741 C CA . GLN A 1 90 ? -6.903 -1.140 -0.452 1.00 96.50 90 GLN A CA 1
ATOM 742 C C . GLN A 1 90 ? -7.800 -2.050 0.398 1.00 96.50 90 GLN A C 1
ATOM 744 O O . GLN A 1 90 ? -8.166 -1.689 1.514 1.00 96.50 90 GLN A O 1
ATOM 749 N N . ALA A 1 91 ? -8.125 -3.250 -0.093 1.00 96.31 91 ALA A N 1
ATOM 750 C CA . ALA A 1 91 ? -8.923 -4.212 0.661 1.00 96.31 91 ALA A CA 1
ATOM 751 C C . ALA A 1 91 ? -8.215 -4.675 1.948 1.00 96.31 91 ALA A C 1
ATOM 753 O O . ALA A 1 91 ? -8.854 -4.727 3.003 1.00 96.31 91 ALA A O 1
ATOM 754 N N . LYS A 1 92 ? -6.906 -4.965 1.876 1.00 95.50 92 LYS A N 1
ATOM 755 C CA . LYS A 1 92 ? -6.088 -5.351 3.040 1.00 95.50 92 LYS A CA 1
ATOM 756 C C . LYS A 1 92 ? -6.012 -4.231 4.077 1.00 95.50 92 LYS A C 1
ATOM 758 O O . LYS A 1 92 ? -6.229 -4.484 5.258 1.00 95.50 92 LYS A O 1
ATOM 763 N N . GLU A 1 93 ? -5.752 -2.999 3.646 1.00 95.12 93 GLU A N 1
ATOM 764 C CA . GLU A 1 93 ? -5.661 -1.842 4.544 1.00 95.12 93 GLU A CA 1
ATOM 765 C C . GLU A 1 93 ? -7.004 -1.540 5.208 1.00 95.12 93 GLU A C 1
ATOM 767 O O . GLU A 1 93 ? -7.063 -1.382 6.424 1.00 95.12 93 GLU A O 1
ATOM 772 N N . ALA A 1 94 ? -8.104 -1.575 4.452 1.00 95.81 94 ALA A N 1
ATOM 773 C CA . ALA A 1 94 ? -9.441 -1.394 5.009 1.00 95.81 94 ALA A CA 1
ATOM 774 C C . ALA A 1 94 ? -9.818 -2.503 6.010 1.00 95.81 94 ALA A C 1
ATOM 776 O O . ALA A 1 94 ? -10.583 -2.278 6.948 1.00 95.81 94 ALA A O 1
ATOM 777 N N . GLU A 1 95 ? -9.343 -3.736 5.822 1.00 95.81 95 GLU A N 1
ATOM 778 C CA . GLU A 1 95 ? -9.509 -4.802 6.815 1.00 95.81 95 GLU A CA 1
ATOM 779 C C . GLU A 1 95 ? -8.667 -4.553 8.074 1.00 95.81 95 GLU A C 1
ATOM 781 O O . GLU A 1 95 ? -9.176 -4.700 9.185 1.00 95.81 95 GLU A O 1
ATOM 786 N N . GLU A 1 96 ? -7.410 -4.141 7.922 1.00 94.81 96 GLU A N 1
ATOM 787 C CA . GLU A 1 96 ? -6.527 -3.830 9.047 1.00 94.81 96 GLU A CA 1
ATOM 788 C C . GLU A 1 96 ? -7.049 -2.643 9.871 1.00 94.81 96 GLU A C 1
ATOM 790 O O . GLU A 1 96 ? -7.080 -2.705 11.100 1.00 94.81 96 GLU A O 1
ATOM 795 N N . GLU A 1 97 ? -7.536 -1.589 9.214 1.00 94.69 97 GLU A N 1
ATOM 796 C CA . GLU A 1 97 ? -8.185 -0.453 9.871 1.00 94.69 97 GLU A CA 1
ATOM 797 C C . GLU A 1 97 ? -9.446 -0.879 10.622 1.00 94.69 97 GLU A C 1
ATOM 799 O O . GLU A 1 97 ? -9.645 -0.475 11.770 1.00 94.69 97 GLU A O 1
ATOM 804 N N . ARG A 1 98 ? -10.272 -1.751 10.026 1.00 93.88 98 ARG A N 1
ATO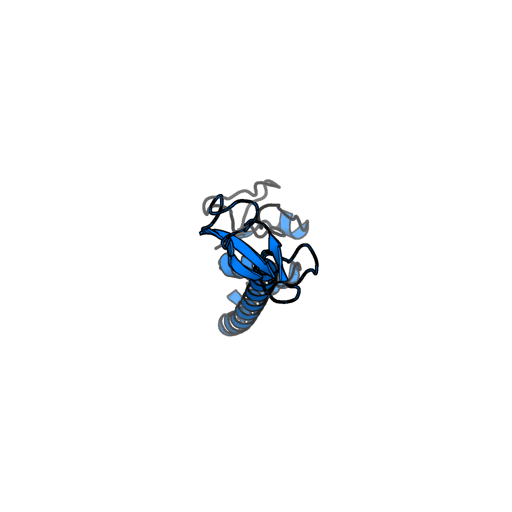M 805 C CA . ARG A 1 98 ? -11.441 -2.322 10.710 1.00 93.88 98 ARG A CA 1
ATOM 806 C C . ARG A 1 98 ? -11.032 -3.115 11.949 1.00 93.88 98 ARG A C 1
ATOM 808 O O . ARG A 1 98 ? -11.636 -2.915 12.999 1.00 93.88 98 ARG A O 1
ATOM 815 N N . LYS A 1 99 ? -9.984 -3.941 11.872 1.00 93.00 99 LYS A N 1
ATOM 816 C CA . LYS A 1 99 ? -9.459 -4.694 13.025 1.00 93.00 99 LYS A CA 1
ATOM 817 C C . LYS A 1 99 ? -8.945 -3.767 14.126 1.00 93.00 99 LYS A C 1
ATOM 819 O O . LYS A 1 99 ? -9.357 -3.913 15.272 1.00 93.00 99 LYS A O 1
ATOM 824 N N . LYS A 1 100 ? -8.145 -2.750 13.789 1.00 92.50 100 LYS A N 1
ATOM 825 C CA . LYS A 1 100 ? -7.667 -1.739 14.754 1.00 92.50 100 LYS A CA 1
ATOM 826 C C . LYS A 1 100 ? -8.827 -0.977 15.407 1.00 92.50 100 LYS A C 1
ATOM 828 O O . LYS A 1 100 ? -8.834 -0.747 16.620 1.00 92.50 100 LYS A O 1
ATOM 833 N N . ALA A 1 101 ? -9.845 -0.619 14.626 1.00 88.88 101 ALA A N 1
ATOM 834 C CA . ALA A 1 101 ? -11.057 0.008 15.143 1.00 88.88 101 ALA A CA 1
ATOM 835 C C . ALA A 1 101 ? -11.848 -0.933 16.071 1.00 88.88 101 ALA A C 1
ATOM 837 O O . ALA A 1 101 ? -12.461 -0.475 17.028 1.00 88.88 101 ALA A O 1
ATOM 838 N N . GLU A 1 102 ? -11.844 -2.246 15.835 1.00 87.38 102 GLU A N 1
ATOM 839 C CA . GLU A 1 102 ? -12.466 -3.224 16.736 1.00 87.38 102 GLU A CA 1
ATOM 840 C C . GLU A 1 102 ? -11.662 -3.502 18.010 1.00 87.38 102 GLU A C 1
ATOM 842 O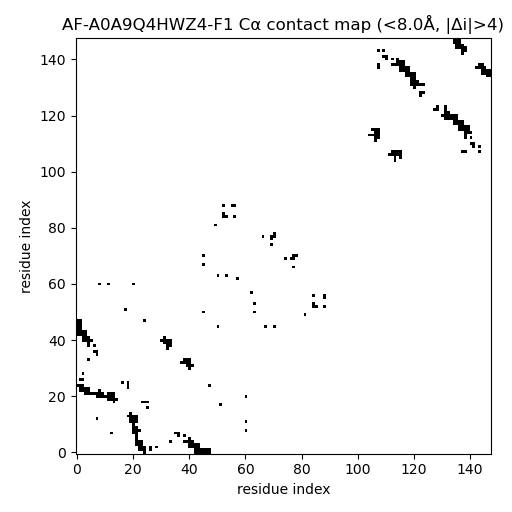 O . GLU A 1 102 ? -12.253 -3.699 19.074 1.00 87.38 102 GLU A O 1
ATOM 847 N N . GLU A 1 103 ? -10.335 -3.502 17.933 1.00 87.62 103 GLU A N 1
ATOM 848 C CA . GLU A 1 103 ? -9.445 -3.681 19.085 1.00 87.62 103 GLU A CA 1
ATOM 849 C C . GLU A 1 103 ? -9.496 -2.491 20.048 1.00 87.62 103 GLU A C 1
ATOM 851 O O . GLU A 1 103 ? -9.477 -2.682 21.262 1.00 87.62 103 GLU A O 1
ATOM 856 N N . SER A 1 104 ? -9.636 -1.275 19.514 1.00 86.69 104 SER A N 1
ATOM 857 C CA . SER A 1 104 ? -9.759 -0.035 20.294 1.00 86.69 104 SER A CA 1
ATOM 858 C C . SER A 1 104 ? -11.138 0.183 20.931 1.00 86.69 104 SER A C 1
ATOM 860 O O . SER A 1 104 ? -11.282 1.062 21.785 1.00 86.69 104 SER A O 1
ATOM 862 N N . LYS A 1 105 ? -12.161 -0.609 20.572 1.00 87.06 105 LYS A N 1
ATOM 863 C CA . LYS A 1 105 ? -13.483 -0.515 21.212 1.00 87.06 105 LYS A CA 1
ATOM 864 C C . LYS A 1 105 ? -13.387 -0.896 22.696 1.00 87.06 105 LYS A C 1
ATOM 866 O O . LYS A 1 105 ? -12.801 -1.931 23.025 1.00 87.06 105 LYS A O 1
ATOM 871 N N . PRO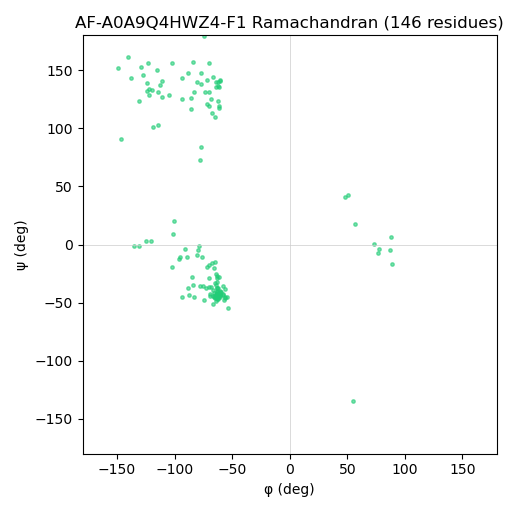 A 1 106 ? -14.019 -0.128 23.605 1.00 87.94 106 PRO A N 1
ATOM 872 C CA . PRO A 1 106 ? -14.028 -0.458 25.023 1.00 87.94 106 PRO A CA 1
ATOM 873 C C . PRO A 1 106 ? -14.698 -1.816 25.257 1.00 87.94 106 PRO A C 1
ATOM 875 O O . PRO A 1 106 ? -15.761 -2.112 24.706 1.00 87.94 106 PRO A O 1
ATOM 878 N N . ARG A 1 107 ? -14.080 -2.639 26.107 1.00 92.38 107 ARG A N 1
ATOM 879 C CA . ARG A 1 107 ? -14.590 -3.961 26.490 1.00 92.38 107 ARG A CA 1
ATOM 880 C C . ARG A 1 107 ? -15.020 -3.953 27.944 1.00 92.38 107 ARG A C 1
ATOM 882 O O . ARG A 1 107 ? -14.364 -3.366 28.801 1.00 92.38 107 ARG A O 1
ATOM 889 N N . CYS A 1 108 ? -16.126 -4.628 28.231 1.00 94.00 108 CYS A N 1
ATOM 890 C CA . CYS A 1 108 ? -16.598 -4.783 29.594 1.00 94.00 108 CYS A CA 1
ATOM 891 C C . CYS A 1 108 ? -15.556 -5.555 30.426 1.00 94.00 108 CYS A C 1
ATOM 893 O O . CYS A 1 108 ? -15.287 -6.713 30.103 1.00 94.00 108 CYS A O 1
ATOM 895 N N . PRO A 1 109 ? -15.048 -5.009 31.545 1.00 93.25 109 PRO A N 1
ATOM 896 C CA . PRO A 1 109 ? -14.032 -5.683 32.360 1.00 93.25 109 PRO A CA 1
ATOM 897 C C . PRO A 1 109 ? -14.554 -6.943 33.070 1.00 93.25 109 PRO A C 1
ATOM 899 O O . PRO A 1 109 ? -13.767 -7.759 33.533 1.00 93.25 109 PRO A O 1
ATOM 902 N N . LYS A 1 110 ? -15.881 -7.121 33.157 1.00 94.50 110 LYS A N 1
ATOM 903 C CA . LYS A 1 110 ? -16.506 -8.295 33.783 1.00 94.50 110 LYS A CA 1
ATOM 904 C C . LYS A 1 110 ? -16.728 -9.458 32.810 1.00 94.50 110 LYS A C 1
ATOM 906 O O . LYS A 1 110 ? -16.648 -10.606 33.226 1.00 94.50 110 LYS A O 1
ATOM 911 N N . CYS A 1 111 ? -17.086 -9.179 31.554 1.00 94.38 111 CYS A N 1
ATOM 912 C CA . CYS A 1 111 ? -17.529 -10.219 30.610 1.00 94.38 111 CYS A CA 1
ATOM 913 C C . CYS A 1 111 ? -16.927 -10.122 29.199 1.00 94.38 111 CYS A C 1
ATOM 915 O O . CYS A 1 111 ? -17.262 -10.933 28.347 1.00 94.38 111 CYS A O 1
ATOM 917 N N . GLY A 1 112 ? -16.090 -9.121 28.916 1.00 90.69 112 GLY A N 1
ATOM 918 C CA . GLY A 1 112 ? -15.411 -8.953 27.626 1.00 90.69 112 GLY A CA 1
ATOM 919 C C . GLY A 1 112 ? -16.266 -8.409 26.473 1.00 90.69 112 GLY A C 1
ATOM 920 O O . GLY A 1 112 ? -15.714 -8.091 25.421 1.00 90.69 112 GLY A O 1
ATOM 921 N N . SER A 1 113 ? -17.584 -8.257 26.652 1.00 91.69 113 SER A N 1
ATOM 922 C CA . SER A 1 113 ? -18.485 -7.713 25.624 1.00 91.69 113 SER A CA 1
ATOM 923 C C . SER A 1 113 ? -18.110 -6.284 25.210 1.00 91.69 113 SER A C 1
ATOM 925 O O . SER A 1 113 ? -17.761 -5.463 26.060 1.00 91.69 113 SER A O 1
ATOM 927 N N . THR A 1 114 ? -18.229 -5.984 23.915 1.00 91.25 114 THR A N 1
ATOM 928 C CA . THR A 1 114 ? -18.073 -4.644 23.315 1.00 91.25 114 THR A CA 1
ATOM 929 C C . THR A 1 114 ? -19.393 -3.872 23.237 1.00 91.25 114 THR A C 1
ATOM 931 O O . THR A 1 114 ? -19.412 -2.713 22.826 1.00 91.25 114 THR A O 1
ATOM 934 N N . SER A 1 115 ? -20.512 -4.490 23.633 1.00 92.62 115 SER A N 1
ATOM 935 C CA . SER A 1 115 ? -21.822 -3.839 23.675 1.00 92.62 115 SER A CA 1
ATOM 936 C C . SER A 1 115 ? -21.911 -2.936 24.907 1.00 92.62 115 SER A C 1
ATOM 938 O O . SER A 1 115 ? -22.349 -3.350 25.987 1.00 92.62 115 SER A O 1
ATOM 940 N N . ILE A 1 116 ? -21.393 -1.716 24.765 1.00 92.62 116 ILE A N 1
ATOM 941 C CA . ILE A 1 116 ? -21.297 -0.715 25.829 1.00 92.62 116 ILE A CA 1
ATOM 942 C C . ILE A 1 116 ? -22.190 0.475 25.478 1.00 92.62 116 ILE A C 1
ATOM 944 O O . ILE A 1 116 ? -22.116 1.003 24.373 1.00 92.62 116 ILE A O 1
ATOM 948 N N . ALA A 1 117 ? -23.016 0.905 26.429 1.00 91.25 117 ALA A N 1
ATOM 949 C CA . ALA A 1 117 ? -23.769 2.151 26.341 1.00 91.25 117 ALA A CA 1
ATOM 950 C C . ALA A 1 117 ? -23.311 3.117 27.434 1.00 91.25 117 ALA A C 1
ATOM 952 O O . ALA A 1 117 ? -22.940 2.693 28.532 1.00 91.25 117 ALA A O 1
ATOM 953 N N . THR A 1 118 ? -23.400 4.411 27.157 1.00 90.75 118 THR A N 1
ATOM 954 C CA . THR A 1 118 ? -23.134 5.456 28.145 1.00 90.75 118 THR A CA 1
ATOM 955 C C . THR A 1 118 ? -24.437 5.868 28.811 1.00 90.75 118 THR A C 1
ATOM 957 O O . THR A 1 118 ? -25.385 6.259 28.134 1.00 90.75 118 THR A O 1
ATOM 960 N N . VAL A 1 119 ? -24.491 5.808 30.141 1.00 88.12 119 VAL A N 1
ATOM 961 C CA . VAL A 1 119 ? -25.634 6.306 30.920 1.00 88.12 119 VAL A CA 1
ATOM 962 C C . VAL A 1 119 ? -25.156 7.229 32.031 1.00 88.12 119 VAL A C 1
ATOM 964 O O . VAL A 1 119 ? -24.055 7.073 32.555 1.00 88.12 119 VAL A O 1
ATOM 967 N N . ASN A 1 120 ? -26.004 8.164 32.448 1.00 83.88 120 ASN A N 1
ATOM 968 C CA . ASN A 1 120 ? -25.710 9.011 33.599 1.00 83.88 120 ASN A CA 1
ATOM 969 C C . ASN A 1 120 ? -26.006 8.274 34.910 1.00 83.88 120 ASN A C 1
ATOM 971 O O . ASN A 1 120 ? -27.010 7.570 35.039 1.00 83.88 120 ASN A O 1
ATOM 975 N N . LYS A 1 121 ? -25.134 8.443 35.908 1.00 77.00 121 LYS A N 1
ATOM 976 C CA . LYS A 1 121 ? -25.340 7.911 37.256 1.00 77.00 121 LYS A CA 1
ATOM 977 C C . LYS A 1 121 ? -26.602 8.540 37.854 1.00 77.00 121 LYS A C 1
ATOM 979 O O . LYS A 1 121 ? -26.685 9.760 37.999 1.00 77.00 121 LYS A O 1
ATOM 984 N N . GLY A 1 122 ? -27.578 7.694 38.174 1.00 71.50 122 GLY A N 1
ATOM 985 C CA . GLY A 1 122 ? -28.828 8.101 38.811 1.00 71.50 122 GLY A CA 1
ATOM 986 C C . GLY A 1 122 ? -28.667 8.449 40.292 1.00 71.50 1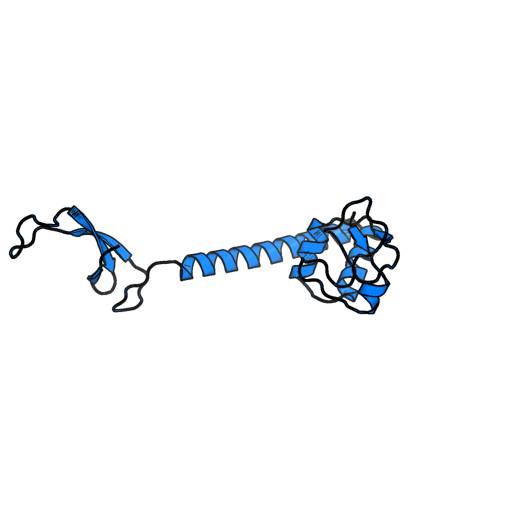22 GLY A C 1
ATOM 987 O O . GLY A 1 122 ? -27.579 8.362 40.866 1.00 71.50 122 GLY A O 1
ATOM 988 N N . TYR A 1 123 ? -29.784 8.831 40.905 1.00 67.31 123 TYR A N 1
ATOM 989 C CA . TYR A 1 123 ? -29.908 9.083 42.339 1.00 67.31 123 TYR A CA 1
ATOM 990 C C . TYR A 1 123 ? -29.594 7.820 43.166 1.00 67.31 123 TYR A C 1
ATOM 992 O O . TYR A 1 123 ? -29.956 6.709 42.780 1.00 67.31 123 TYR A O 1
ATOM 1000 N N . SER A 1 124 ? -28.909 7.989 44.300 1.00 67.50 124 SER A N 1
ATOM 1001 C CA . SER A 1 124 ? -28.530 6.908 45.218 1.00 67.50 124 SER A CA 1
ATOM 1002 C C . SER A 1 124 ? -29.094 7.199 46.602 1.00 67.50 124 SER A C 1
ATOM 1004 O O . SER A 1 124 ? -28.848 8.270 47.148 1.00 67.50 124 SER A O 1
ATOM 1006 N N . LEU A 1 125 ? -29.792 6.234 47.205 1.00 71.06 125 LEU A N 1
ATOM 1007 C CA . LEU A 1 125 ? -30.362 6.380 48.551 1.00 71.06 125 LEU A CA 1
ATOM 1008 C C . LEU A 1 125 ? -29.289 6.583 49.636 1.00 71.06 125 LEU A C 1
ATOM 1010 O O . LEU A 1 125 ? -29.552 7.227 50.643 1.00 71.06 125 LEU A O 1
ATOM 1014 N N . LEU A 1 126 ? -28.071 6.075 49.416 1.00 71.19 126 LEU A N 1
ATOM 1015 C CA . LEU A 1 126 ? -26.957 6.176 50.367 1.00 71.19 126 LEU A CA 1
ATOM 1016 C C . LEU A 1 126 ? -26.162 7.485 50.251 1.00 71.19 126 LEU A C 1
ATOM 1018 O O . LEU A 1 126 ? -25.558 7.919 51.222 1.00 71.19 126 LEU A O 1
ATOM 1022 N N . THR A 1 127 ? -26.121 8.106 49.068 1.00 68.81 127 THR A N 1
ATOM 1023 C CA . THR A 1 127 ? -25.304 9.314 48.813 1.00 68.81 127 THR A CA 1
ATOM 1024 C C . THR A 1 127 ? -26.135 10.522 48.376 1.00 68.81 127 THR A C 1
ATOM 1026 O O . THR A 1 127 ? -25.584 11.567 48.037 1.00 68.81 127 THR A O 1
ATOM 1029 N N . GLY A 1 128 ? -27.462 10.396 48.338 1.00 73.38 128 GLY A N 1
ATOM 1030 C CA . GLY A 1 128 ? -28.361 11.402 47.781 1.00 73.38 128 GLY A CA 1
ATOM 1031 C C . GLY A 1 128 ? -28.005 11.761 46.333 1.00 73.38 128 GLY A C 1
ATOM 1032 O O . GLY A 1 128 ? -27.711 10.896 45.502 1.00 73.38 128 GLY A O 1
ATOM 1033 N N . PHE A 1 129 ? -27.993 13.064 46.038 1.00 68.06 129 PHE A N 1
ATOM 1034 C CA . PHE A 1 129 ? -27.621 13.615 44.730 1.00 68.06 129 PHE A CA 1
ATOM 1035 C C . PHE A 1 129 ? -26.103 13.691 44.485 1.00 68.06 129 PHE A C 1
ATOM 1037 O O . PHE A 1 129 ? -25.690 14.042 43.376 1.00 68.06 129 PHE A O 1
ATOM 1044 N N . LEU A 1 130 ? -25.252 13.355 45.466 1.00 61.97 130 LEU A N 1
ATOM 1045 C CA . LEU A 1 130 ? -23.797 13.435 45.302 1.00 61.97 130 LEU A CA 1
ATOM 1046 C C . LEU A 1 130 ? -23.319 12.444 44.228 1.00 61.97 130 LEU A C 1
ATOM 1048 O O . LEU A 1 130 ? -23.332 11.222 44.399 1.00 61.97 130 LEU A O 1
ATOM 1052 N N . GLY A 1 131 ? -22.886 13.000 43.094 1.00 61.94 131 GLY A N 1
ATOM 1053 C CA . GLY A 1 131 ? -22.439 12.254 41.917 1.00 61.94 131 GLY A CA 1
ATOM 1054 C C . GLY A 1 131 ? -23.541 11.880 40.922 1.00 61.94 131 GLY A C 1
ATOM 1055 O O . GLY A 1 131 ? -23.236 11.153 39.975 1.00 61.94 131 GLY A O 1
ATOM 1056 N N . SER A 1 132 ? -24.775 12.359 41.115 1.00 66.06 132 SER A N 1
ATOM 1057 C CA . SER A 1 132 ? -25.830 12.271 40.098 1.00 66.06 132 SER A CA 1
ATOM 1058 C C . SER A 1 132 ? -25.427 13.051 38.836 1.00 66.06 132 SER A C 1
ATOM 1060 O O . SER A 1 132 ? -24.767 14.085 38.924 1.00 66.06 132 SER A O 1
ATOM 1062 N N . GLY A 1 133 ? -25.730 12.507 37.655 1.00 72.44 133 GLY A N 1
ATOM 1063 C CA . GLY A 1 133 ? -25.408 13.133 36.364 1.00 72.44 133 GLY A CA 1
ATOM 1064 C C . GLY A 1 133 ? -24.018 12.827 35.787 1.00 72.44 133 GLY A C 1
ATOM 1065 O O . GLY A 1 133 ? -23.745 13.222 34.660 1.00 72.44 133 GLY A O 1
ATOM 1066 N N . LYS A 1 134 ? -23.137 12.104 36.499 1.00 81.19 134 LYS A N 1
ATOM 1067 C CA . LYS A 1 134 ? -21.831 11.698 35.940 1.00 81.19 134 LYS A CA 1
ATOM 1068 C C . LYS A 1 134 ? -22.001 10.571 34.910 1.00 81.19 134 LYS A C 1
ATOM 1070 O O . LYS A 1 134 ? -22.663 9.585 35.248 1.00 81.19 134 LYS A O 1
ATOM 1075 N N . PRO A 1 135 ? -21.401 10.663 33.712 1.00 86.75 135 PRO A N 1
ATOM 1076 C CA . PRO A 1 135 ? -21.519 9.620 32.703 1.00 86.75 135 PRO A CA 1
ATOM 1077 C C . PRO A 1 135 ? -20.722 8.374 33.115 1.00 86.75 135 PRO A C 1
ATOM 1079 O O . PRO A 1 135 ? -19.650 8.462 33.716 1.00 86.75 135 PRO A O 1
ATOM 1082 N N . MET A 1 136 ? -21.280 7.203 32.826 1.00 89.44 136 MET A N 1
ATOM 1083 C CA . MET A 1 136 ? -20.740 5.889 33.164 1.00 89.44 136 MET A CA 1
ATOM 1084 C C . MET A 1 136 ? -20.924 4.956 31.970 1.00 89.44 136 MET A C 1
ATOM 1086 O O . MET A 1 136 ? -21.971 4.973 31.321 1.00 89.44 136 MET A O 1
ATOM 1090 N N . ASN A 1 137 ? -19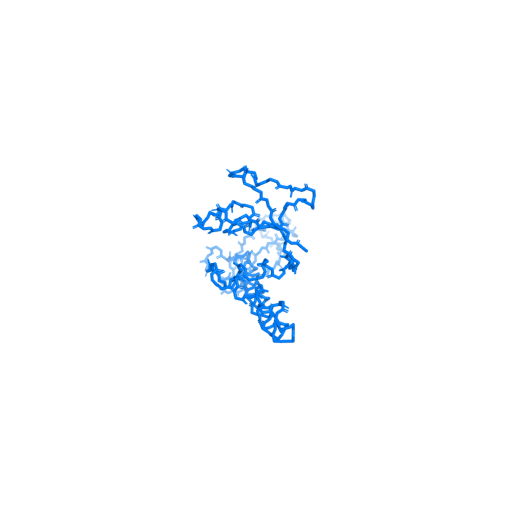.948 4.086 31.739 1.00 92.81 137 ASN A N 1
ATOM 1091 C CA . ASN A 1 137 ? -20.099 2.979 30.808 1.00 92.81 137 ASN A CA 1
ATOM 1092 C C . ASN A 1 137 ? -20.939 1.870 31.451 1.00 92.81 137 ASN A C 1
ATOM 1094 O O . ASN A 1 137 ? -20.744 1.530 32.622 1.00 92.81 137 ASN A O 1
ATOM 1098 N N . VAL A 1 138 ? -21.858 1.287 30.683 1.00 93.19 138 VAL A N 1
ATOM 1099 C CA . VAL A 1 138 ? -22.692 0.149 31.081 1.00 93.19 138 VAL A CA 1
ATOM 1100 C C . VAL A 1 138 ? -22.659 -0.911 30.000 1.00 93.19 138 VAL A C 1
ATOM 1102 O O . VAL A 1 138 ? -23.040 -0.669 28.855 1.00 93.19 138 VAL A O 1
ATOM 1105 N N . CYS A 1 139 ? -22.254 -2.116 30.383 1.00 95.06 139 CYS A N 1
ATOM 1106 C CA . CYS A 1 139 ? -22.317 -3.266 29.499 1.00 95.06 139 CYS A CA 1
ATOM 1107 C C . CYS A 1 139 ? -23.768 -3.713 29.312 1.00 95.06 139 CYS A C 1
ATOM 1109 O O . CYS A 1 139 ? -24.422 -4.098 30.280 1.00 95.06 139 CYS A O 1
ATOM 1111 N N . GLN A 1 140 ? -24.248 -3.721 28.070 1.00 95.25 140 GLN A N 1
ATOM 1112 C CA . GLN A 1 140 ? -25.593 -4.186 27.723 1.00 95.25 140 GLN A CA 1
ATOM 1113 C C . GLN A 1 140 ? -25.740 -5.710 27.841 1.00 95.25 140 GLN A C 1
ATOM 1115 O O . GLN A 1 140 ? -26.850 -6.206 27.978 1.00 95.25 140 GLN A O 1
ATOM 1120 N N . SER A 1 141 ? -24.633 -6.461 27.836 1.00 94.69 141 SER A N 1
ATOM 1121 C CA . SER A 1 141 ? -24.662 -7.926 27.950 1.00 94.69 141 SER A CA 1
ATOM 1122 C C . SER A 1 141 ? -24.747 -8.436 29.393 1.00 94.69 141 SER A C 1
ATOM 1124 O O . SER A 1 141 ? -25.361 -9.468 29.628 1.00 94.69 141 SER A O 1
ATOM 1126 N N . CYS A 1 142 ? -24.125 -7.757 30.368 1.00 94.38 142 CYS A N 1
ATOM 1127 C CA . CYS A 1 142 ? -24.078 -8.237 31.763 1.00 94.38 142 CYS A CA 1
ATOM 1128 C C . CYS A 1 142 ? -24.461 -7.192 32.824 1.00 94.38 142 CYS A C 1
ATOM 1130 O O . CYS A 1 142 ? -24.413 -7.482 34.021 1.00 94.38 142 CYS A O 1
ATOM 1132 N N . GLY A 1 143 ? -24.777 -5.960 32.412 1.00 92.00 143 GLY A N 1
ATOM 1133 C CA . GLY A 1 143 ? -25.194 -4.867 33.294 1.00 92.00 143 GLY A CA 1
ATOM 1134 C C . GLY A 1 143 ? -24.083 -4.237 34.141 1.00 92.00 143 GLY A C 1
ATOM 1135 O O . GLY A 1 143 ? -24.360 -3.324 34.920 1.00 92.00 143 GLY A O 1
ATOM 1136 N N . HIS A 1 144 ? -22.830 -4.695 34.022 1.00 93.69 144 HIS A N 1
ATOM 1137 C CA . HIS A 1 144 ? -21.708 -4.122 34.768 1.00 93.69 144 HIS A CA 1
ATOM 1138 C C . HIS A 1 144 ? -21.493 -2.649 34.395 1.00 93.69 144 HIS A C 1
ATOM 1140 O O . HIS A 1 144 ? -21.522 -2.303 33.213 1.00 93.69 144 HIS A O 1
ATOM 1146 N N . LYS A 1 145 ? -21.261 -1.799 35.403 1.00 92.25 145 LYS A N 1
ATOM 1147 C CA . LYS A 1 145 ? -21.097 -0.348 35.251 1.00 92.25 145 LYS A CA 1
ATOM 1148 C C . LYS A 1 145 ? -19.718 0.082 35.739 1.00 92.25 145 LYS A C 1
ATOM 1150 O O . LYS A 1 145 ? -19.334 -0.290 36.846 1.00 92.25 145 LYS A O 1
ATOM 1155 N N . TRP A 1 146 ? -19.012 0.897 34.964 1.00 91.81 146 TRP A N 1
ATOM 1156 C CA . TRP A 1 146 ? -17.714 1.464 35.343 1.00 91.81 146 TRP A CA 1
ATOM 1157 C C . TRP A 1 146 ? -17.604 2.915 34.878 1.00 91.81 146 TRP A C 1
ATOM 1159 O O . TRP A 1 146 ? -18.399 3.387 34.063 1.00 91.81 146 TRP A O 1
ATOM 1169 N N . LYS A 1 147 ? -16.669 3.658 35.472 1.00 86.69 147 LYS A N 1
ATOM 1170 C CA . LYS A 1 147 ? -16.410 5.041 35.062 1.00 86.69 147 LYS A CA 1
ATOM 1171 C C . LYS A 1 147 ? -15.827 5.039 33.649 1.00 86.69 147 LYS A C 1
ATOM 1173 O O . LYS A 1 147 ? -15.102 4.108 33.309 1.00 86.69 147 LYS A O 1
ATOM 1178 N N . ILE A 1 148 ? -16.192 6.044 32.855 1.00 82.75 148 ILE A N 1
ATOM 1179 C CA . ILE A 1 148 ? -15.532 6.310 31.570 1.00 82.75 148 ILE A CA 1
ATOM 1180 C C . ILE A 1 148 ? -14.061 6.621 31.823 1.00 82.75 148 ILE A C 1
ATOM 1182 O O . ILE A 1 148 ? -13.796 7.330 32.824 1.00 82.75 148 ILE A O 1
#